Protein AF-A0A2S0PDE1-F1 (afdb_monomer)

Foldseek 3Di:
DDPPDPCPQLNVLLVQLLVQLLVVCQVPVCLLQPLPPPDDPPVQVPPDPSNCVLQVSLLVSLLSLLPSDDDLVSSLVSLVCSLLRSCVNSLVSQLPPPVNDDPCSVVSSVVSSVSSSPPRNPVSSVVSSVVSVVVVVVVVVVVPPD

Solvent-accessible surface area (backbone atoms only — not comparable to full-atom values): 7903 Å² total; per-residue (Å²): 137,83,83,77,73,79,79,48,56,51,56,51,15,29,51,54,18,24,52,48,34,19,51,51,38,48,77,42,35,63,58,57,59,33,59,69,90,81,49,76,57,78,82,45,70,79,46,86,62,52,81,51,48,52,31,53,52,37,33,63,26,41,45,41,13,42,63,49,28,92,44,70,72,54,13,55,53,32,39,52,51,28,54,68,53,21,53,50,62,23,48,52,56,51,72,70,34,78,93,60,70,51,102,53,43,68,61,55,50,53,50,37,50,53,45,33,38,60,71,28,32,42,58,33,52,49,54,44,50,51,51,44,51,53,52,52,52,52,54,50,57,58,71,71,56,130

Sequence (146 aa):
MTTVFPLNRNHLAFIASTVLLSTVMVIWVDLFTFSKVFHIPEWAKTLSAPEKIPAYLAFACLVPAAFLTDNISRACQVVAKTVLLSPLPAISVYAFNLKSQDFSLLFNTIFSYVWIVLFHCFIPATILLVARFAIQRLLNNIREQP

pLDDT: mean 87.98, std 12.11, range [47.41, 98.12]

Secondary structure (DSSP, 8-state):
--------HHHHHHHHHHHHHHHHHHHTHHHHHHTTTT---GGGGGSSSTTTHHHHHHHHHHHHHHHSSSSHHHHHHHHHHHHHHTHHHHHHHHHH-GGG--TTHHHHHHHHHHHIIIIIIHHHHHHHHHHHHHHHHHHHHHHT--

Nearest PDB structures (foldseek):
  2huj-assembly1_A  TM=3.208E-01  e=9.758E+00  Listeria innocua

Mean predicted aligned error: 5.78 Å

Organism: NCBI:txid57480

Radius of gyration: 17.92 Å; Cα contacts (8 Å, |Δi|>4): 154; chains: 1; bounding box: 49×42×53 Å

Structure (mmCIF, N/CA/C/O backbone):
data_AF-A0A2S0PDE1-F1
#
_entry.id   AF-A0A2S0PDE1-F1
#
loop_
_atom_site.group_PDB
_atom_site.id
_atom_site.type_symbol
_atom_site.label_atom_id
_atom_site.label_alt_id
_atom_site.label_comp_id
_atom_site.label_asym_id
_atom_site.label_entity_id
_atom_site.label_seq_id
_atom_site.pdbx_PDB_ins_code
_atom_site.Cartn_x
_atom_site.Cartn_y
_atom_site.Cartn_z
_atom_site.occupancy
_atom_site.B_iso_or_equiv
_atom_site.auth_seq_id
_atom_site.auth_comp_id
_atom_site.auth_asym_id
_atom_site.auth_atom_id
_atom_site.pdbx_PDB_model_num
ATOM 1 N N . MET A 1 1 ? 4.250 -31.141 19.922 1.00 47.41 1 MET A N 1
ATOM 2 C CA . MET A 1 1 ? 3.738 -30.008 20.721 1.00 47.41 1 MET A CA 1
ATOM 3 C C . MET A 1 1 ? 3.795 -28.770 19.834 1.00 47.41 1 MET A C 1
ATOM 5 O O . MET A 1 1 ? 4.830 -28.129 19.740 1.00 47.41 1 MET A O 1
ATOM 9 N N . THR A 1 2 ? 2.749 -28.525 19.047 1.00 48.94 2 THR A N 1
ATOM 10 C CA . THR A 1 2 ? 2.663 -27.378 18.131 1.00 48.94 2 THR A CA 1
ATOM 11 C C . THR A 1 2 ? 2.270 -26.145 18.931 1.00 48.94 2 THR A C 1
ATOM 13 O O . THR A 1 2 ? 1.134 -26.032 19.385 1.00 48.94 2 THR A O 1
ATOM 16 N N . THR A 1 3 ? 3.216 -25.237 19.144 1.00 51.41 3 THR A N 1
ATOM 17 C CA . THR A 1 3 ? 2.961 -23.917 19.718 1.00 51.41 3 THR A CA 1
ATOM 18 C C . THR A 1 3 ? 2.171 -23.095 18.704 1.00 51.41 3 THR A C 1
ATOM 20 O O . THR A 1 3 ? 2.722 -22.456 17.811 1.00 51.41 3 THR A O 1
ATOM 23 N N . VAL A 1 4 ? 0.844 -23.140 18.809 1.00 59.62 4 VAL A N 1
ATOM 24 C CA . VAL A 1 4 ? -0.027 -22.222 18.073 1.00 59.62 4 VAL A CA 1
ATOM 25 C C . VAL A 1 4 ? 0.151 -20.854 18.723 1.00 59.62 4 VAL A C 1
ATOM 27 O O . VAL A 1 4 ? -0.463 -20.560 19.745 1.00 59.62 4 VAL A O 1
ATOM 30 N N . PHE A 1 5 ? 1.055 -20.035 18.183 1.00 56.28 5 PHE A N 1
ATOM 31 C CA . PHE A 1 5 ? 1.158 -18.638 18.588 1.00 56.28 5 PHE A CA 1
ATOM 32 C C . PHE A 1 5 ? -0.170 -17.957 18.242 1.00 56.28 5 PHE A C 1
ATOM 34 O O . PHE A 1 5 ? -0.525 -17.921 17.060 1.00 56.28 5 PHE A O 1
ATOM 41 N N . PRO A 1 6 ? -0.933 -17.438 19.220 1.00 69.56 6 PRO A N 1
ATOM 42 C CA . PRO A 1 6 ? -2.177 -16.753 18.918 1.00 69.56 6 PRO A CA 1
ATOM 43 C C . PRO A 1 6 ? -1.849 -15.526 18.064 1.00 69.56 6 PRO A C 1
ATOM 45 O O . PRO A 1 6 ? -1.175 -14.593 18.508 1.00 69.56 6 PRO A O 1
ATOM 48 N N . LEU A 1 7 ? -2.287 -15.555 16.806 1.00 76.69 7 LEU A N 1
ATOM 49 C CA . LEU A 1 7 ? -2.096 -14.470 15.853 1.00 76.69 7 LEU A CA 1
ATOM 50 C C . LEU A 1 7 ? -2.839 -13.238 16.378 1.00 76.69 7 LEU A C 1
ATOM 52 O O . LEU A 1 7 ? -4.060 -13.137 16.292 1.00 76.69 7 LEU A O 1
ATOM 56 N N . ASN A 1 8 ? -2.097 -12.303 16.974 1.00 89.62 8 ASN A N 1
ATOM 57 C CA . ASN A 1 8 ? -2.665 -11.051 17.461 1.00 89.62 8 ASN A CA 1
ATOM 58 C C . ASN A 1 8 ? -3.267 -10.279 16.273 1.00 89.62 8 ASN A C 1
ATOM 60 O O . ASN A 1 8 ? -2.666 -10.198 15.201 1.00 89.62 8 ASN A O 1
ATOM 64 N N . ARG A 1 9 ? -4.452 -9.700 16.486 1.00 90.56 9 ARG A N 1
ATOM 65 C CA . ARG A 1 9 ? -5.255 -8.963 15.500 1.00 90.56 9 ARG A CA 1
ATOM 66 C C . ARG A 1 9 ? -4.437 -7.986 14.645 1.00 90.56 9 ARG A C 1
ATOM 68 O O . ARG A 1 9 ? -4.610 -7.928 13.431 1.00 90.56 9 ARG A O 1
ATOM 75 N N . ASN A 1 10 ? -3.480 -7.279 15.251 1.00 93.12 10 ASN A N 1
ATOM 76 C CA . ASN A 1 10 ? -2.606 -6.340 14.540 1.00 93.12 10 ASN A CA 1
ATOM 77 C C . ASN A 1 10 ? -1.636 -7.039 13.572 1.00 93.12 10 ASN A C 1
ATOM 79 O O . ASN A 1 10 ? -1.350 -6.502 12.504 1.00 93.12 10 ASN A O 1
ATOM 83 N N . HIS A 1 11 ? -1.139 -8.230 13.925 1.00 93.88 11 HIS A N 1
ATOM 84 C CA . HIS A 1 11 ? -0.297 -9.036 13.037 1.00 93.88 11 HIS A CA 1
ATOM 85 C C . HIS A 1 11 ? -1.106 -9.564 11.859 1.00 93.88 11 HIS A C 1
ATOM 87 O O . HIS A 1 11 ? -0.625 -9.510 10.734 1.00 93.88 11 HIS A O 1
ATOM 93 N N . LEU A 1 12 ? -2.344 -10.007 12.097 1.00 95.19 12 LEU A N 1
ATOM 94 C CA . LEU A 1 12 ? -3.233 -10.435 11.021 1.00 95.19 12 LEU A CA 1
ATOM 95 C C . LEU A 1 12 ? -3.512 -9.283 10.045 1.00 95.19 12 LEU A C 1
ATOM 97 O O . LEU A 1 12 ? -3.365 -9.459 8.841 1.00 95.19 12 LEU A O 1
ATOM 101 N N . ALA A 1 13 ? -3.838 -8.092 10.560 1.00 95.75 13 ALA A N 1
ATOM 102 C CA . ALA A 1 13 ? -4.060 -6.893 9.750 1.00 95.75 13 ALA A CA 1
ATOM 103 C C . ALA A 1 13 ? -2.829 -6.518 8.904 1.00 95.75 13 ALA A C 1
ATOM 105 O O . ALA A 1 13 ? -2.958 -6.190 7.720 1.00 95.75 13 ALA A O 1
ATOM 106 N N . PHE A 1 14 ? -1.639 -6.595 9.507 1.00 97.06 14 PHE A N 1
ATOM 107 C CA . PHE A 1 14 ? -0.365 -6.349 8.837 1.00 97.06 14 PHE A CA 1
ATOM 108 C C . PHE A 1 14 ? -0.087 -7.374 7.733 1.00 97.06 14 PHE A C 1
ATOM 110 O O . PHE A 1 14 ? 0.164 -6.983 6.594 1.00 97.06 14 PHE A O 1
ATOM 117 N N . ILE A 1 15 ? -0.162 -8.670 8.052 1.00 96.62 15 ILE A N 1
ATOM 118 C CA . ILE A 1 15 ? 0.108 -9.758 7.106 1.00 96.62 15 ILE A CA 1
ATOM 119 C C . ILE A 1 15 ? -0.884 -9.698 5.947 1.00 96.62 15 ILE A C 1
ATOM 121 O O . ILE A 1 15 ? -0.457 -9.709 4.798 1.00 96.62 15 ILE A O 1
ATOM 125 N N . ALA A 1 16 ? -2.182 -9.562 6.229 1.00 97.19 16 ALA A N 1
ATOM 126 C CA . ALA A 1 16 ? -3.213 -9.490 5.199 1.00 97.19 16 ALA A CA 1
ATOM 127 C C . ALA A 1 16 ? -2.957 -8.329 4.230 1.00 97.19 16 ALA A C 1
ATOM 129 O O . ALA A 1 16 ? -2.893 -8.543 3.023 1.00 97.19 16 ALA A O 1
ATOM 130 N N . SER A 1 17 ? -2.736 -7.117 4.747 1.00 97.62 17 SER A N 1
ATOM 131 C CA . SER A 1 17 ? -2.506 -5.943 3.892 1.00 97.62 17 SER A CA 1
ATOM 132 C C . SER A 1 17 ? -1.206 -6.047 3.102 1.00 97.62 17 SER A C 1
ATOM 134 O O . SER A 1 17 ? -1.181 -5.718 1.921 1.00 97.62 17 SER A O 1
ATOM 136 N N . THR A 1 18 ? -0.135 -6.536 3.735 1.00 97.81 18 THR A N 1
ATOM 137 C CA . THR A 1 18 ? 1.178 -6.680 3.091 1.00 97.81 18 THR A CA 1
ATOM 138 C C . THR A 1 18 ? 1.134 -7.722 1.987 1.00 97.81 18 THR A C 1
ATOM 140 O O . THR A 1 18 ? 1.620 -7.462 0.891 1.00 97.81 18 THR A O 1
ATOM 143 N N . VAL A 1 19 ? 0.517 -8.880 2.233 1.00 97.38 19 VAL A N 1
ATOM 144 C CA . VAL A 1 19 ? 0.377 -9.937 1.224 1.00 97.38 19 VAL A CA 1
ATOM 145 C C . VAL A 1 19 ? -0.501 -9.465 0.068 1.00 97.38 19 VAL A C 1
ATOM 147 O O . VAL A 1 19 ? -0.092 -9.609 -1.082 1.00 97.38 19 VAL A O 1
ATOM 150 N N . LEU A 1 20 ? -1.659 -8.858 0.347 1.00 97.94 20 LEU A N 1
ATOM 151 C CA . LEU A 1 20 ? -2.549 -8.331 -0.692 1.00 97.94 20 LEU A CA 1
ATOM 152 C C . LEU A 1 20 ? -1.845 -7.276 -1.549 1.00 97.94 20 LEU A C 1
ATOM 154 O O . LEU A 1 20 ? -1.794 -7.417 -2.770 1.00 97.94 20 LEU A O 1
ATOM 158 N N . LEU A 1 21 ? -1.247 -6.263 -0.917 1.00 97.75 21 LEU A N 1
ATOM 159 C CA . LEU A 1 21 ? -0.608 -5.165 -1.635 1.00 97.75 21 LEU A CA 1
ATOM 160 C C . LEU A 1 21 ? 0.607 -5.647 -2.432 1.00 97.75 21 LEU A C 1
ATOM 162 O O . LEU A 1 21 ? 0.729 -5.308 -3.605 1.00 97.75 21 LEU A O 1
ATOM 166 N N . SER A 1 22 ? 1.456 -6.492 -1.840 1.00 97.06 22 SER A N 1
ATOM 167 C CA . SER A 1 22 ? 2.614 -7.066 -2.540 1.00 97.06 22 SER A CA 1
ATOM 168 C C . SER A 1 22 ? 2.188 -7.904 -3.743 1.00 97.06 22 SER A C 1
ATOM 170 O O . SER A 1 22 ? 2.767 -7.778 -4.816 1.00 97.06 22 SER A O 1
ATOM 172 N N . THR A 1 23 ? 1.159 -8.742 -3.585 1.00 96.81 23 THR A N 1
ATOM 173 C CA . THR A 1 23 ? 0.654 -9.605 -4.665 1.00 96.81 23 THR A CA 1
ATOM 174 C C . THR A 1 23 ? 0.148 -8.762 -5.826 1.00 96.81 23 THR A C 1
ATOM 176 O O . THR A 1 23 ? 0.519 -8.992 -6.974 1.00 96.81 23 THR A O 1
ATOM 179 N N . VAL A 1 24 ? -0.652 -7.738 -5.529 1.00 96.25 24 VAL A N 1
ATOM 180 C CA . VAL A 1 24 ? -1.179 -6.836 -6.551 1.00 96.25 24 VAL A CA 1
ATOM 181 C C . VAL A 1 24 ? -0.056 -6.058 -7.237 1.00 96.25 24 VAL A C 1
ATOM 183 O O . VAL A 1 24 ? -0.054 -5.962 -8.462 1.00 96.25 24 VAL A O 1
ATOM 186 N N . MET A 1 25 ? 0.931 -5.564 -6.485 1.00 95.00 25 MET A N 1
ATOM 187 C CA . MET A 1 25 ? 2.090 -4.875 -7.057 1.00 95.00 25 MET A CA 1
ATOM 188 C C . MET A 1 25 ? 2.938 -5.784 -7.947 1.00 95.00 25 MET A C 1
ATOM 190 O O . MET A 1 25 ? 3.467 -5.310 -8.941 1.00 95.00 25 MET A O 1
ATOM 194 N N . VAL A 1 26 ? 3.068 -7.074 -7.626 1.00 93.94 26 VAL A N 1
ATOM 195 C CA . VAL A 1 26 ? 3.787 -8.037 -8.474 1.00 93.94 26 VAL A CA 1
ATOM 196 C C . VAL A 1 26 ? 3.014 -8.319 -9.762 1.00 93.94 26 VAL A C 1
ATOM 198 O O . VAL A 1 26 ? 3.601 -8.285 -10.839 1.00 93.94 26 VAL A O 1
ATOM 201 N N . ILE A 1 27 ? 1.701 -8.562 -9.673 1.00 92.69 27 ILE A N 1
ATOM 202 C CA . ILE A 1 27 ? 0.861 -8.845 -10.850 1.00 92.69 27 ILE A CA 1
ATOM 203 C C . ILE A 1 27 ? 0.815 -7.631 -11.792 1.00 92.69 27 ILE A C 1
ATOM 205 O O . ILE A 1 27 ? 0.853 -7.789 -13.008 1.00 92.69 27 ILE A O 1
ATOM 209 N N . TRP A 1 28 ? 0.759 -6.420 -11.233 1.00 90.44 28 TRP A N 1
ATOM 210 C CA . TRP A 1 28 ? 0.612 -5.166 -11.976 1.00 90.44 28 TRP A CA 1
ATOM 211 C C . TRP A 1 28 ? 1.894 -4.323 -11.937 1.00 90.44 28 TRP A C 1
ATOM 213 O O . TRP A 1 28 ? 1.823 -3.093 -11.947 1.00 90.44 28 TRP A O 1
ATOM 223 N N . VAL A 1 29 ? 3.066 -4.970 -11.877 1.00 89.12 29 VAL A N 1
ATOM 224 C CA . VAL A 1 29 ? 4.367 -4.306 -11.662 1.00 89.12 29 VAL A CA 1
ATOM 225 C C . VAL A 1 29 ? 4.618 -3.170 -12.647 1.00 89.12 29 VAL A C 1
ATOM 227 O O . VAL A 1 29 ? 5.089 -2.105 -12.244 1.00 89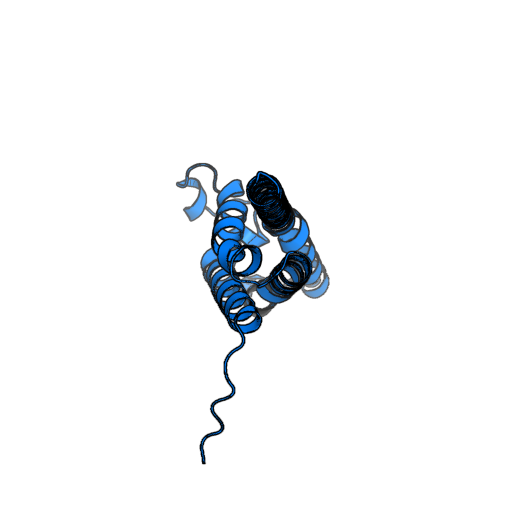.12 29 VAL A O 1
ATOM 230 N N . ASP A 1 30 ? 4.212 -3.344 -13.905 1.00 86.44 30 ASP A N 1
ATOM 231 C CA . ASP A 1 30 ? 4.371 -2.327 -14.939 1.00 86.44 30 ASP A CA 1
ATOM 232 C C . ASP A 1 30 ? 3.595 -1.044 -14.613 1.00 86.44 30 ASP A C 1
ATOM 234 O O . ASP A 1 30 ? 4.117 0.052 -14.801 1.00 86.44 30 ASP A O 1
ATOM 238 N N . LEU A 1 31 ? 2.383 -1.139 -14.052 1.00 87.81 31 LEU A N 1
ATOM 239 C CA . LEU A 1 31 ? 1.629 0.058 -13.667 1.00 87.81 31 LEU A CA 1
ATOM 240 C C . LEU A 1 31 ? 2.276 0.791 -12.496 1.00 87.81 31 LEU A C 1
ATOM 242 O O . LEU A 1 31 ? 2.332 2.015 -12.503 1.00 87.81 31 LEU A O 1
ATOM 246 N N . PHE A 1 32 ? 2.771 0.058 -11.499 1.00 87.38 32 PHE A N 1
ATOM 247 C CA . PHE A 1 32 ? 3.404 0.657 -10.322 1.00 87.38 32 PHE A CA 1
ATOM 248 C C . PHE A 1 32 ? 4.782 1.264 -10.627 1.00 87.38 32 PHE A C 1
ATOM 250 O O . PHE A 1 32 ? 5.219 2.172 -9.922 1.00 87.38 32 PHE A O 1
ATOM 257 N N . THR A 1 33 ? 5.479 0.778 -11.657 1.00 82.00 33 THR A N 1
ATOM 258 C CA . THR A 1 33 ? 6.844 1.217 -11.992 1.00 82.00 33 THR A CA 1
ATOM 259 C C . THR A 1 33 ? 6.904 2.201 -13.162 1.00 82.00 33 THR A C 1
ATOM 261 O O . THR A 1 33 ? 7.758 3.093 -13.145 1.00 82.00 33 THR A O 1
ATOM 264 N N . PHE A 1 34 ? 6.010 2.088 -14.153 1.00 71.31 34 PHE A N 1
ATOM 265 C CA . PHE A 1 34 ? 6.064 2.866 -15.396 1.00 71.31 34 PHE A CA 1
ATOM 266 C C . PHE A 1 34 ? 5.007 3.961 -15.527 1.00 71.31 34 PHE A C 1
ATOM 268 O O . PHE A 1 34 ? 5.128 4.775 -16.439 1.00 71.31 34 PHE A O 1
ATOM 275 N N . SER A 1 35 ? 4.077 4.138 -14.578 1.00 59.00 35 SER A N 1
ATOM 276 C CA . SER A 1 35 ? 3.168 5.305 -14.582 1.00 59.00 35 SER A CA 1
ATOM 277 C C . SER A 1 35 ? 3.874 6.666 -14.378 1.00 59.00 35 SER A C 1
ATOM 279 O O . SER A 1 35 ? 3.228 7.675 -14.083 1.00 59.00 35 SER A O 1
ATOM 281 N N . LYS A 1 36 ? 5.205 6.713 -14.502 1.00 62.84 36 LYS A N 1
ATOM 282 C CA . LYS A 1 36 ? 6.056 7.901 -14.519 1.00 62.84 36 LYS A CA 1
ATOM 283 C C . LYS A 1 36 ? 5.754 8.732 -15.773 1.00 62.84 36 LYS A C 1
ATOM 285 O O . LYS A 1 36 ? 6.511 8.681 -16.727 1.00 62.84 36 LYS A O 1
ATOM 290 N N . VAL A 1 37 ? 4.643 9.470 -15.774 1.00 57.03 37 VAL A N 1
ATOM 291 C CA . VAL A 1 37 ? 4.260 10.603 -16.656 1.00 57.03 37 VAL A CA 1
ATOM 292 C C . VAL A 1 37 ? 4.247 10.371 -18.190 1.00 57.03 37 VAL A C 1
ATOM 294 O O . VAL A 1 37 ? 3.520 11.076 -18.879 1.00 57.03 37 VAL A O 1
ATOM 297 N N . PHE A 1 38 ? 4.940 9.378 -18.756 1.00 59.44 38 PHE A N 1
ATOM 298 C CA . PHE A 1 38 ? 5.168 9.277 -20.203 1.00 59.44 38 PHE A CA 1
ATOM 299 C C . PHE A 1 38 ? 5.027 7.870 -20.800 1.00 59.44 38 PHE A C 1
ATOM 301 O O . PHE A 1 38 ? 4.982 7.757 -22.024 1.00 59.44 38 PHE A O 1
ATOM 308 N N . HIS A 1 39 ? 4.918 6.799 -20.000 1.00 72.31 39 HIS A N 1
ATOM 309 C CA . HIS A 1 39 ? 4.812 5.440 -20.547 1.00 72.31 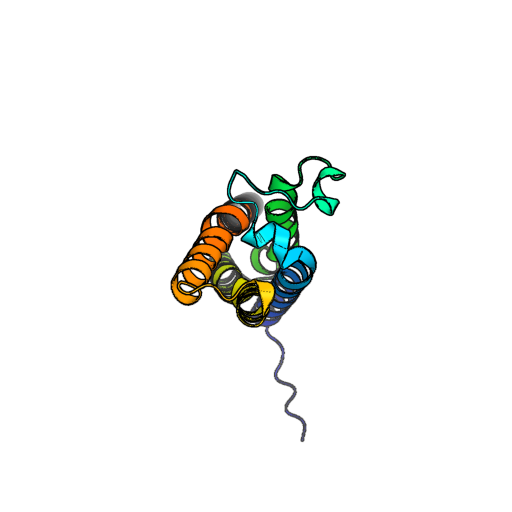39 HIS A CA 1
ATOM 310 C C . HIS A 1 39 ? 3.706 4.603 -19.891 1.00 72.31 39 HIS A C 1
ATOM 312 O O . HIS A 1 39 ? 3.895 3.977 -18.856 1.00 72.31 39 HIS A O 1
ATOM 318 N N . ILE A 1 40 ? 2.533 4.570 -20.524 1.00 81.25 40 ILE A N 1
ATOM 319 C CA . ILE A 1 40 ? 1.451 3.646 -20.162 1.00 81.25 40 ILE A CA 1
ATOM 320 C C . ILE A 1 40 ? 1.599 2.402 -21.049 1.00 81.25 40 ILE A C 1
ATOM 322 O O . ILE A 1 40 ? 1.612 2.560 -22.276 1.00 81.25 40 ILE A O 1
ATOM 326 N N . PRO A 1 41 ? 1.700 1.185 -20.481 1.00 82.25 41 PRO A N 1
ATOM 327 C CA . PRO A 1 41 ? 1.835 -0.022 -21.287 1.00 82.25 41 PRO A CA 1
ATOM 328 C C . PRO A 1 41 ? 0.597 -0.214 -22.172 1.00 82.25 41 PRO A C 1
ATOM 330 O O . PRO A 1 41 ? -0.518 0.104 -21.761 1.00 82.25 41 PRO A O 1
ATOM 333 N N . GLU A 1 42 ? 0.782 -0.734 -23.390 1.00 86.88 42 GLU A N 1
ATOM 334 C CA . GLU A 1 42 ? -0.281 -0.802 -24.413 1.00 86.88 42 GLU A CA 1
ATOM 335 C C . GLU A 1 42 ? -1.565 -1.471 -23.907 1.00 86.88 42 GLU A C 1
ATOM 337 O O . GLU A 1 42 ? -2.664 -0.976 -24.147 1.00 86.88 42 GLU A O 1
ATOM 342 N N . TRP A 1 43 ? -1.429 -2.549 -23.132 1.00 87.12 43 TRP A N 1
ATOM 343 C CA . TRP A 1 43 ? -2.564 -3.269 -22.558 1.00 87.12 43 TRP A CA 1
ATOM 344 C C . TRP A 1 43 ? -3.367 -2.428 -21.552 1.00 87.12 43 TRP A C 1
ATOM 346 O O . TRP A 1 43 ? -4.559 -2.652 -21.384 1.00 87.12 43 TRP A O 1
ATOM 356 N N . ALA A 1 44 ? -2.743 -1.456 -20.879 1.00 86.44 44 ALA A N 1
ATOM 357 C CA . ALA A 1 44 ? -3.403 -0.624 -19.877 1.00 86.44 44 ALA A CA 1
ATOM 358 C C . ALA A 1 44 ? -4.126 0.579 -20.489 1.00 86.44 44 ALA A C 1
ATOM 360 O O . ALA A 1 44 ? -4.979 1.174 -19.834 1.00 86.44 44 ALA A O 1
ATOM 361 N N . LYS A 1 45 ? -3.835 0.927 -21.748 1.00 86.38 45 LYS A N 1
ATOM 362 C CA . LYS A 1 45 ? -4.510 2.030 -22.450 1.00 86.38 45 LYS A CA 1
ATOM 363 C C . LYS A 1 45 ? -6.003 1.774 -22.667 1.00 86.38 45 LYS A C 1
ATOM 365 O O . LYS A 1 45 ? -6.748 2.721 -22.884 1.00 86.38 45 LYS A O 1
ATOM 370 N N . THR A 1 46 ? -6.449 0.518 -22.596 1.00 90.31 46 THR A N 1
ATOM 371 C CA . THR A 1 46 ? -7.872 0.157 -22.688 1.00 90.31 46 THR A CA 1
ATOM 372 C C . THR A 1 46 ? -8.633 0.372 -21.380 1.00 90.31 46 THR A C 1
ATOM 374 O O . THR A 1 46 ? -9.855 0.246 -21.361 1.00 90.31 46 THR A O 1
ATOM 377 N N . LEU A 1 47 ? -7.937 0.646 -20.274 1.00 86.44 47 LEU A N 1
ATOM 378 C CA . LEU A 1 47 ? -8.551 0.863 -18.969 1.00 86.44 47 LEU A CA 1
ATOM 379 C C . LEU A 1 47 ? -8.940 2.333 -18.798 1.00 86.44 47 LEU A C 1
ATOM 381 O O . LEU A 1 47 ? -8.258 3.239 -19.272 1.00 86.44 47 LEU A O 1
ATOM 385 N N . SER A 1 48 ? -10.019 2.581 -18.061 1.00 85.69 48 SER A N 1
ATOM 386 C CA . SER A 1 48 ? -10.405 3.937 -17.675 1.00 85.69 48 SER A CA 1
ATOM 387 C C . SER A 1 48 ? -9.452 4.459 -16.594 1.00 85.69 48 SER A C 1
ATOM 389 O O . SER A 1 48 ? -9.461 3.950 -15.475 1.00 85.69 48 SER A O 1
ATOM 391 N N . ALA A 1 49 ? -8.657 5.483 -16.917 1.00 86.19 49 ALA A N 1
ATOM 392 C CA . ALA A 1 49 ? -7.691 6.128 -16.014 1.00 86.19 49 ALA A CA 1
ATOM 393 C C . ALA A 1 49 ? -6.636 5.163 -15.408 1.00 86.19 49 ALA A C 1
ATOM 395 O O . ALA A 1 49 ? -6.564 5.011 -14.179 1.00 86.19 49 ALA A O 1
ATOM 396 N N . PRO A 1 50 ? -5.808 4.498 -16.241 1.00 86.12 50 PRO A N 1
ATOM 397 C CA . PRO A 1 50 ? -4.822 3.509 -15.796 1.00 86.12 50 PRO A CA 1
ATOM 398 C C . PRO A 1 50 ? -3.807 4.066 -14.792 1.00 86.12 50 PRO A C 1
ATOM 400 O O . PRO A 1 50 ? -3.322 3.334 -13.933 1.00 86.12 50 PRO A O 1
ATOM 403 N N . GLU A 1 51 ? -3.532 5.368 -14.836 1.00 85.75 51 GLU A N 1
ATOM 404 C CA . GLU A 1 51 ? -2.638 6.063 -13.912 1.00 85.75 51 GLU A CA 1
ATOM 405 C C . GLU A 1 51 ? -3.159 6.096 -12.465 1.00 85.75 51 GLU A C 1
ATOM 407 O O . GLU 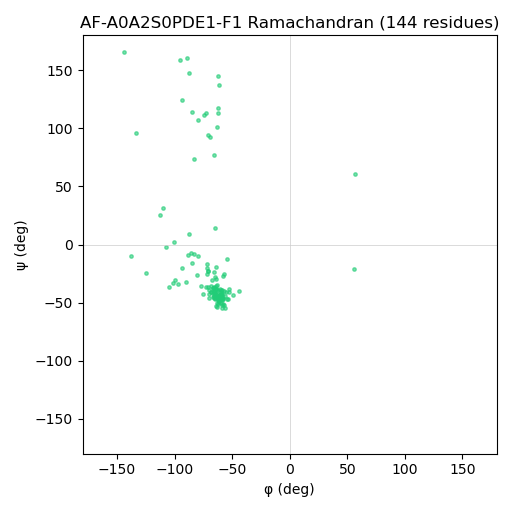A 1 51 ? -2.372 6.213 -11.525 1.00 85.75 51 GLU A O 1
ATOM 412 N N . LYS A 1 52 ? -4.478 5.963 -12.264 1.00 89.19 52 LYS A N 1
ATOM 413 C CA . LYS A 1 52 ? -5.115 5.981 -10.934 1.00 89.19 52 LYS A CA 1
ATOM 414 C C . LYS A 1 52 ? -5.290 4.588 -10.337 1.00 89.19 52 LYS A C 1
ATOM 416 O O . LYS A 1 52 ? -5.422 4.460 -9.119 1.00 89.19 52 LYS A O 1
ATOM 421 N N . ILE A 1 53 ? -5.266 3.548 -11.171 1.00 91.69 53 ILE A N 1
ATOM 422 C CA . ILE A 1 53 ? -5.479 2.154 -10.758 1.00 91.69 53 ILE A CA 1
ATOM 423 C C . ILE A 1 53 ? -4.531 1.733 -9.623 1.00 91.69 53 ILE A C 1
ATOM 425 O O . ILE A 1 53 ? -5.035 1.215 -8.623 1.00 91.69 53 ILE A O 1
ATOM 429 N N . PRO A 1 54 ? -3.210 2.006 -9.678 1.00 92.62 54 PRO A N 1
ATOM 430 C CA . PRO A 1 54 ? -2.305 1.668 -8.579 1.00 92.62 54 PRO A CA 1
ATOM 431 C C . PRO A 1 54 ? -2.726 2.256 -7.228 1.00 92.62 54 PRO A C 1
ATOM 433 O O . PRO A 1 54 ? -2.672 1.567 -6.210 1.00 92.62 54 PRO A O 1
ATOM 436 N N . ALA A 1 55 ? -3.199 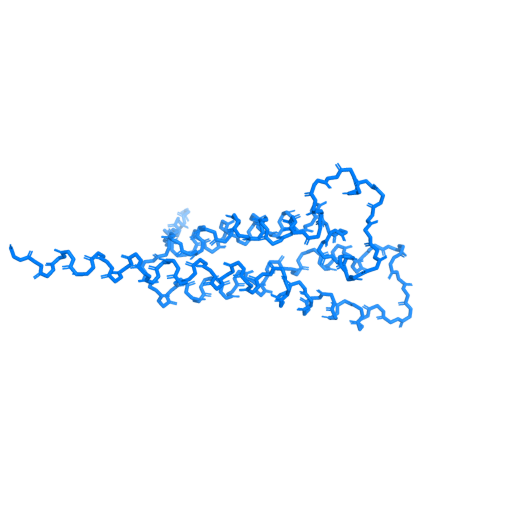3.507 -7.210 1.00 93.31 55 ALA A N 1
ATOM 437 C CA . ALA A 1 55 ? -3.640 4.169 -5.986 1.00 93.31 55 ALA A CA 1
ATOM 438 C C . ALA A 1 55 ? -4.946 3.564 -5.442 1.00 93.31 55 ALA A C 1
ATOM 440 O O . ALA A 1 55 ? -5.074 3.376 -4.232 1.00 93.31 55 ALA A O 1
ATOM 441 N N . TYR A 1 56 ? -5.899 3.201 -6.308 1.00 94.44 56 TYR A N 1
ATOM 442 C CA . TYR A 1 56 ? -7.129 2.517 -5.886 1.00 94.44 56 TYR A CA 1
ATOM 443 C C . TYR A 1 56 ? -6.858 1.118 -5.329 1.00 94.44 56 TYR A C 1
ATOM 445 O O . TYR A 1 56 ? -7.437 0.725 -4.316 1.00 94.44 56 TYR A O 1
ATOM 453 N N . LEU A 1 57 ? -5.942 0.381 -5.954 1.00 95.88 57 LEU A N 1
ATOM 454 C CA . LEU A 1 57 ? -5.522 -0.932 -5.478 1.00 95.88 57 LEU A CA 1
ATOM 455 C C . LEU A 1 57 ? -4.807 -0.829 -4.127 1.00 95.88 57 LEU A C 1
ATOM 457 O O . LEU A 1 57 ? -5.134 -1.578 -3.204 1.00 95.88 57 LEU A O 1
ATOM 461 N N . ALA A 1 58 ? -3.896 0.137 -3.977 1.00 96.56 58 ALA A N 1
ATOM 462 C CA . ALA A 1 58 ? -3.251 0.424 -2.701 1.00 96.56 58 ALA A CA 1
ATOM 463 C C . ALA A 1 58 ? -4.274 0.800 -1.621 1.00 96.56 58 ALA A C 1
ATOM 465 O O . ALA A 1 58 ? -4.201 0.283 -0.508 1.00 96.56 58 ALA A O 1
ATOM 466 N N . PHE A 1 59 ? -5.269 1.627 -1.954 1.00 97.62 59 PHE A N 1
ATOM 467 C CA . PHE A 1 59 ? -6.364 1.969 -1.047 1.00 97.62 59 PHE A CA 1
ATOM 468 C C . PHE A 1 59 ? -7.096 0.722 -0.548 1.00 97.62 59 PHE A C 1
ATOM 470 O O . PHE A 1 59 ? -7.172 0.502 0.658 1.00 97.62 59 PHE A O 1
ATOM 477 N N . ALA A 1 60 ? -7.576 -0.131 -1.455 1.00 97.75 60 ALA A N 1
ATOM 478 C CA . ALA A 1 60 ? -8.305 -1.342 -1.086 1.00 97.75 60 ALA A CA 1
ATOM 479 C C . ALA A 1 60 ? -7.454 -2.294 -0.224 1.00 97.75 60 ALA A C 1
ATOM 481 O O . ALA A 1 60 ? -7.923 -2.799 0.797 1.00 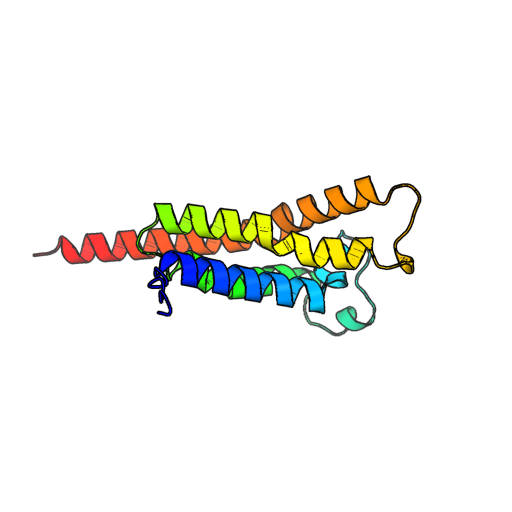97.75 60 ALA A O 1
ATOM 482 N N . CYS A 1 61 ? -6.183 -2.493 -0.587 1.00 98.06 61 CYS A N 1
ATOM 483 C CA . CYS A 1 61 ? -5.287 -3.407 0.125 1.00 98.06 61 CYS A CA 1
ATOM 484 C C . CYS A 1 61 ? -4.857 -2.894 1.507 1.00 98.06 61 CYS A C 1
ATOM 486 O O . CYS A 1 61 ? -4.475 -3.698 2.352 1.00 98.06 61 CYS A O 1
ATOM 488 N N . LEU A 1 62 ? -4.911 -1.582 1.760 1.00 98.12 62 LEU A N 1
ATOM 489 C CA . LEU A 1 62 ? -4.543 -0.978 3.046 1.00 98.12 62 LEU A CA 1
ATOM 490 C C . LEU A 1 62 ? -5.709 -0.906 4.046 1.00 98.12 62 LEU A C 1
ATOM 492 O O . LEU A 1 62 ? -5.477 -0.611 5.221 1.00 98.12 62 LEU A O 1
ATOM 496 N N . VAL A 1 63 ? -6.947 -1.205 3.633 1.00 98.06 63 VAL A N 1
ATOM 497 C CA . VAL A 1 63 ? -8.122 -1.227 4.526 1.00 98.06 63 VAL A CA 1
ATOM 498 C C . VAL A 1 63 ? -7.912 -2.126 5.758 1.00 98.06 63 VAL A C 1
ATOM 500 O O . VAL A 1 63 ? -8.168 -1.651 6.869 1.00 98.06 63 VAL A O 1
ATOM 503 N N . PRO A 1 64 ? -7.405 -3.374 5.644 1.00 97.31 64 PRO A N 1
ATOM 504 C CA . PRO A 1 64 ? -7.171 -4.221 6.813 1.00 97.31 64 PRO A CA 1
ATOM 505 C C . PRO A 1 64 ? -6.185 -3.566 7.796 1.00 97.31 64 PRO A C 1
ATOM 507 O O . PRO A 1 64 ? -6.474 -3.469 8.986 1.00 97.31 64 PRO A O 1
ATOM 510 N N . ALA A 1 65 ? -5.067 -3.021 7.314 1.00 97.38 65 ALA A N 1
ATOM 511 C CA . ALA A 1 65 ? -4.073 -2.312 8.122 1.00 97.38 65 ALA A CA 1
ATOM 512 C C . ALA A 1 65 ? -4.668 -1.087 8.832 1.00 97.38 65 ALA A C 1
ATOM 514 O O . ALA A 1 65 ? -4.347 -0.813 9.994 1.00 97.38 65 ALA A O 1
ATOM 515 N N . ALA A 1 66 ? -5.552 -0.367 8.143 1.00 97.31 66 ALA A N 1
ATOM 516 C CA . ALA A 1 66 ? -6.168 0.846 8.645 1.00 97.31 66 ALA A CA 1
ATOM 517 C C . ALA A 1 66 ? -7.337 0.600 9.604 1.00 97.31 66 ALA A C 1
ATOM 519 O O . ALA A 1 66 ? -7.567 1.462 10.441 1.00 97.31 66 ALA A O 1
ATOM 520 N N . PHE A 1 67 ? -8.056 -0.527 9.550 1.00 97.38 67 PHE A N 1
ATOM 521 C CA . PHE A 1 67 ? -9.283 -0.725 10.347 1.00 97.38 67 PHE A CA 1
ATOM 522 C C . PHE A 1 67 ? -9.292 -1.975 11.233 1.00 97.38 67 PHE A C 1
ATOM 524 O O . PHE A 1 67 ? -9.946 -1.979 12.276 1.00 97.38 67 PHE A O 1
ATOM 531 N N . LEU A 1 68 ? -8.515 -3.011 10.910 1.00 96.25 68 LEU A N 1
ATOM 532 C CA . LEU A 1 68 ? -8.433 -4.227 11.726 1.00 96.25 68 LEU A CA 1
ATOM 533 C C . LEU A 1 68 ? -7.389 -4.143 12.846 1.00 96.25 68 LEU A C 1
ATOM 535 O O . LEU A 1 68 ? -7.170 -5.135 13.522 1.00 96.25 68 LEU A O 1
ATOM 539 N N . THR A 1 69 ? -6.777 -2.994 13.127 1.00 95.12 69 THR A N 1
ATOM 540 C CA . THR A 1 69 ? -5.876 -2.836 14.292 1.00 95.12 69 THR A CA 1
ATOM 541 C C . THR A 1 69 ? -6.604 -2.265 15.507 1.00 95.12 69 THR A C 1
ATOM 543 O O . THR A 1 69 ? -7.642 -1.622 15.364 1.00 95.12 69 THR A O 1
ATOM 546 N N . ASP A 1 70 ? -6.074 -2.469 16.713 1.00 92.06 70 ASP A N 1
ATOM 547 C CA . ASP A 1 70 ? -6.805 -2.167 17.956 1.00 92.06 70 ASP A CA 1
ATOM 548 C C . ASP A 1 70 ? -6.978 -0.668 18.233 1.00 92.06 70 ASP A C 1
ATOM 550 O O . ASP A 1 70 ? -8.018 -0.238 18.724 1.00 92.06 70 ASP A O 1
ATOM 554 N N . ASN A 1 71 ? -5.981 0.152 17.901 1.00 93.12 71 ASN A N 1
ATOM 555 C CA . ASN A 1 71 ? -6.000 1.595 18.147 1.00 93.12 71 ASN A CA 1
ATOM 556 C C . ASN A 1 71 ? -5.305 2.373 17.020 1.00 93.12 71 ASN A C 1
ATOM 558 O O . ASN A 1 71 ? -4.593 1.791 16.200 1.00 93.12 71 ASN A O 1
ATOM 562 N N . ILE A 1 72 ? -5.511 3.694 16.983 1.00 95.12 72 ILE A N 1
ATOM 563 C CA . ILE A 1 72 ? -4.958 4.573 15.940 1.00 9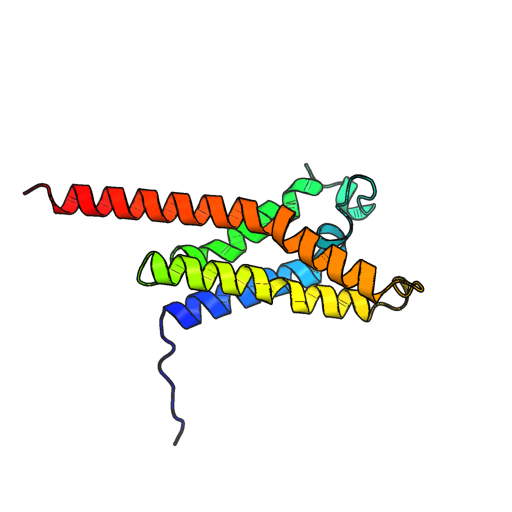5.12 72 ILE A CA 1
ATOM 564 C C . ILE A 1 72 ? -3.429 4.495 15.844 1.00 95.12 72 ILE A C 1
ATOM 566 O O . ILE A 1 72 ? -2.896 4.422 14.743 1.00 95.12 72 ILE A O 1
ATOM 570 N N . SER A 1 73 ? -2.720 4.422 16.975 1.00 96.12 73 SER A N 1
ATOM 571 C CA . SER A 1 73 ? -1.253 4.332 16.988 1.00 96.12 73 SER A CA 1
ATOM 572 C C . SER A 1 73 ? -0.766 3.051 16.304 1.00 96.12 73 SER A C 1
ATOM 574 O O . SER A 1 73 ? 0.123 3.087 15.450 1.00 96.12 73 SER A O 1
ATOM 576 N N . ARG A 1 74 ? -1.411 1.912 16.592 1.00 95.81 74 ARG A N 1
ATOM 577 C CA . ARG A 1 74 ? -1.140 0.640 15.910 1.00 95.81 74 ARG A CA 1
ATOM 578 C C . ARG A 1 74 ? -1.535 0.682 14.440 1.00 95.81 74 ARG A C 1
ATOM 580 O O . ARG A 1 74 ? -0.796 0.142 13.627 1.00 95.81 74 ARG A O 1
ATOM 587 N N . ALA A 1 75 ? -2.629 1.351 14.083 1.00 96.56 75 ALA A N 1
ATOM 588 C CA . ALA A 1 75 ? -3.008 1.573 12.687 1.00 96.56 75 ALA A CA 1
ATOM 589 C C . ALA A 1 75 ? -1.906 2.294 11.914 1.00 96.56 75 ALA A C 1
ATOM 591 O O . ALA A 1 75 ? -1.451 1.781 10.899 1.00 96.56 75 ALA A O 1
ATOM 592 N N . CYS A 1 76 ? -1.418 3.423 12.433 1.00 97.50 76 CYS A N 1
ATOM 593 C CA . CYS A 1 76 ? -0.341 4.185 11.808 1.00 97.50 76 CYS A CA 1
ATOM 594 C C . CYS A 1 76 ? 0.919 3.330 11.633 1.00 97.50 76 CYS A C 1
ATOM 596 O O . CYS A 1 76 ? 1.494 3.301 10.549 1.00 97.50 76 CYS A O 1
ATOM 598 N N . GLN A 1 77 ? 1.319 2.580 12.666 1.00 97.69 77 GLN A N 1
ATOM 599 C CA . GLN A 1 77 ? 2.483 1.689 12.595 1.00 97.69 77 GLN A CA 1
ATOM 600 C C . GLN A 1 77 ? 2.306 0.578 11.554 1.00 97.69 77 GLN A C 1
ATOM 602 O O . GLN A 1 77 ? 3.229 0.299 10.792 1.00 97.69 77 GLN A O 1
ATOM 607 N N . VAL A 1 78 ? 1.143 -0.076 11.525 1.00 97.69 78 VAL A N 1
ATOM 608 C CA . VAL A 1 78 ? 0.868 -1.188 10.607 1.00 97.69 78 VAL A CA 1
ATOM 609 C C . VAL A 1 78 ? 0.745 -0.693 9.168 1.00 97.69 78 VAL A C 1
ATOM 611 O O . VAL A 1 78 ? 1.338 -1.302 8.280 1.00 97.69 78 VAL A O 1
ATOM 614 N N . VAL A 1 79 ? 0.061 0.429 8.929 1.00 97.88 79 VAL A N 1
ATOM 615 C CA . VAL A 1 79 ? -0.021 1.069 7.608 1.00 97.88 79 VAL A CA 1
ATOM 616 C C . VAL A 1 79 ? 1.371 1.480 7.133 1.00 97.88 79 VAL A C 1
ATOM 618 O O . VAL A 1 79 ? 1.760 1.090 6.038 1.00 97.88 79 VAL A O 1
ATOM 621 N N . ALA A 1 80 ? 2.163 2.173 7.959 1.00 97.81 80 ALA A N 1
ATOM 622 C CA . ALA A 1 80 ? 3.515 2.592 7.588 1.00 97.81 80 ALA A CA 1
ATOM 623 C C . ALA A 1 80 ? 4.414 1.395 7.241 1.00 97.81 80 ALA A C 1
ATOM 625 O O . ALA A 1 80 ? 5.051 1.383 6.191 1.00 97.81 80 ALA A O 1
ATOM 626 N N . LYS A 1 81 ? 4.415 0.345 8.074 1.00 97.88 81 LYS A N 1
ATOM 627 C CA . LYS A 1 81 ? 5.164 -0.889 7.788 1.00 97.88 81 LYS A CA 1
ATOM 628 C C . LYS A 1 81 ? 4.692 -1.558 6.500 1.00 97.88 81 LYS A C 1
ATOM 630 O O . LYS A 1 81 ? 5.525 -1.981 5.710 1.00 97.88 81 LYS A O 1
ATOM 635 N N . THR A 1 82 ? 3.381 -1.632 6.275 1.00 97.56 82 THR A N 1
ATOM 636 C CA . THR A 1 82 ? 2.809 -2.222 5.056 1.00 97.56 82 THR A CA 1
ATOM 637 C C . THR A 1 82 ? 3.257 -1.444 3.821 1.00 97.56 82 THR A C 1
ATOM 639 O O . THR A 1 82 ? 3.763 -2.043 2.879 1.00 97.56 82 THR A O 1
ATOM 642 N N . VAL A 1 83 ? 3.138 -0.114 3.839 1.00 97.44 83 VAL A N 1
ATOM 643 C CA . VAL A 1 83 ? 3.533 0.766 2.728 1.00 97.44 83 VAL A CA 1
ATOM 644 C C . VAL A 1 83 ? 5.025 0.655 2.411 1.00 97.44 83 VAL A C 1
ATOM 646 O O . VAL A 1 83 ? 5.395 0.652 1.243 1.00 97.44 83 VAL A O 1
ATOM 649 N N . LEU A 1 84 ? 5.880 0.528 3.428 1.00 96.88 84 LEU A N 1
ATOM 650 C CA . LEU A 1 84 ? 7.326 0.409 3.231 1.00 96.88 84 LEU A CA 1
ATOM 651 C C . LEU A 1 84 ? 7.754 -0.993 2.775 1.00 96.88 84 LEU A C 1
ATOM 653 O O . LEU A 1 84 ? 8.692 -1.122 1.992 1.00 96.88 84 LEU A O 1
ATOM 657 N N . LEU A 1 85 ? 7.099 -2.054 3.246 1.00 96.94 85 LEU A N 1
ATOM 658 C CA . LEU A 1 85 ? 7.532 -3.426 2.959 1.00 96.94 85 LEU A CA 1
ATOM 659 C C . LEU A 1 85 ? 6.895 -4.012 1.693 1.00 96.94 85 LEU A C 1
ATOM 661 O O . LEU A 1 85 ? 7.550 -4.778 0.992 1.00 96.94 85 LEU A O 1
ATOM 665 N N . SER A 1 86 ? 5.656 -3.636 1.366 1.00 96.44 86 SER A N 1
ATOM 666 C CA . SER A 1 86 ? 4.918 -4.222 0.232 1.00 96.44 86 SER A CA 1
ATOM 667 C C . SER A 1 86 ? 5.524 -3.978 -1.156 1.00 96.44 86 SER A C 1
ATOM 669 O O . SER A 1 86 ? 5.351 -4.831 -2.020 1.00 96.44 86 SER A O 1
ATOM 671 N N . PRO A 1 87 ? 6.242 -2.869 -1.422 1.00 94.75 87 PRO A N 1
ATOM 672 C CA . PRO A 1 87 ? 6.891 -2.680 -2.718 1.00 94.75 87 PRO A CA 1
ATOM 673 C C . PRO A 1 87 ? 8.105 -3.588 -2.945 1.00 94.75 87 PRO A C 1
ATOM 675 O O . PRO A 1 87 ? 8.495 -3.794 -4.093 1.00 94.75 87 PRO A O 1
ATOM 678 N N . LEU A 1 88 ? 8.718 -4.136 -1.884 1.00 93.25 88 LEU A N 1
ATOM 679 C CA . LEU A 1 88 ? 9.971 -4.892 -2.002 1.00 93.25 88 LEU A CA 1
ATOM 680 C C . LEU A 1 88 ? 9.849 -6.106 -2.941 1.00 93.25 88 LEU A C 1
ATOM 682 O O . LEU A 1 88 ? 10.691 -6.219 -3.832 1.00 93.25 88 LEU A O 1
ATOM 686 N N . PRO A 1 89 ? 8.810 -6.965 -2.845 1.00 91.56 89 PRO A N 1
ATOM 687 C CA . PRO A 1 89 ? 8.645 -8.090 -3.765 1.00 91.56 89 PRO A CA 1
ATOM 688 C C . PRO A 1 89 ? 8.513 -7.665 -5.231 1.00 91.56 89 PRO A C 1
ATOM 690 O O . PRO A 1 89 ? 9.164 -8.247 -6.096 1.00 91.56 89 PRO A O 1
ATOM 693 N N . ALA A 1 90 ? 7.724 -6.626 -5.520 1.00 87.12 90 ALA A N 1
ATOM 694 C CA . ALA A 1 90 ? 7.529 -6.140 -6.887 1.00 87.12 90 ALA A CA 1
ATOM 695 C C . ALA A 1 90 ? 8.831 -5.602 -7.493 1.00 87.12 90 ALA A C 1
ATOM 697 O O . ALA A 1 90 ? 9.138 -5.847 -8.657 1.00 87.12 90 ALA A O 1
ATOM 698 N N . ILE A 1 91 ? 9.641 -4.931 -6.679 1.00 87.75 91 ILE A N 1
ATOM 699 C CA . ILE A 1 91 ? 10.936 -4.405 -7.102 1.00 87.75 91 ILE A CA 1
ATOM 700 C C . ILE A 1 91 ? 11.971 -5.506 -7.277 1.00 87.75 91 ILE A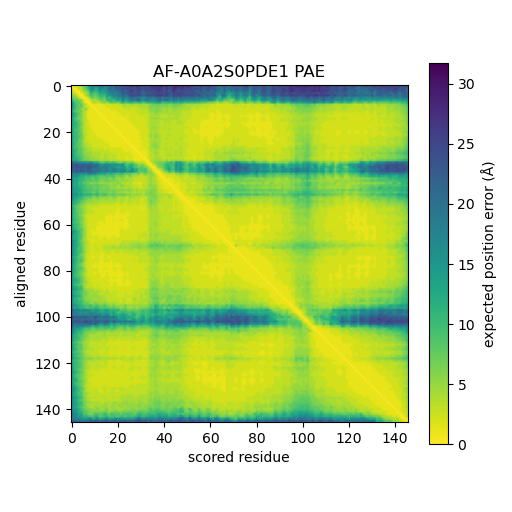 C 1
ATOM 702 O O . ILE A 1 91 ? 12.764 -5.436 -8.211 1.00 87.75 91 ILE A O 1
ATOM 706 N N . SER A 1 92 ? 11.958 -6.539 -6.434 1.00 87.06 92 SER A N 1
ATOM 707 C CA . SER A 1 92 ? 12.790 -7.722 -6.662 1.00 87.06 92 SER A CA 1
ATOM 708 C C . SER A 1 92 ? 12.456 -8.360 -8.010 1.00 87.06 92 SER A C 1
ATOM 710 O O . SER A 1 92 ? 13.358 -8.583 -8.810 1.00 87.06 92 SER A O 1
ATOM 712 N N . VAL A 1 93 ? 11.168 -8.568 -8.310 1.00 84.94 93 VAL A N 1
ATOM 713 C CA . VAL A 1 93 ? 10.726 -9.096 -9.614 1.00 84.94 93 VAL A CA 1
ATOM 714 C C . VAL A 1 93 ? 11.186 -8.194 -10.764 1.00 84.94 93 VAL A C 1
ATOM 716 O O . VAL A 1 93 ? 11.710 -8.694 -11.757 1.00 84.94 93 VAL A O 1
ATOM 719 N N . TYR A 1 94 ? 11.061 -6.873 -10.614 1.00 81.00 94 TYR A N 1
ATOM 720 C CA . TYR A 1 94 ? 11.535 -5.909 -11.607 1.00 81.00 94 TYR A CA 1
ATOM 721 C C . TYR A 1 94 ? 13.054 -5.983 -11.834 1.00 81.00 94 TYR A C 1
ATOM 723 O O . TYR A 1 94 ? 13.500 -6.010 -12.979 1.00 81.00 94 TYR A O 1
ATOM 731 N N . ALA A 1 95 ? 13.845 -6.060 -10.761 1.00 81.94 95 ALA A N 1
ATOM 732 C CA . ALA A 1 95 ? 15.306 -6.114 -10.817 1.00 81.94 95 ALA A CA 1
ATOM 733 C C . ALA A 1 95 ? 15.837 -7.418 -11.443 1.00 81.94 95 ALA A C 1
ATOM 735 O O . ALA A 1 95 ? 16.886 -7.411 -12.087 1.00 81.94 95 ALA A O 1
ATOM 736 N N . PHE A 1 96 ? 15.112 -8.531 -11.288 1.00 81.75 96 PHE A N 1
ATOM 737 C CA . PHE A 1 96 ? 15.457 -9.813 -11.913 1.00 81.75 96 PHE A CA 1
ATOM 738 C C . PHE A 1 96 ? 14.972 -9.947 -13.363 1.00 81.75 96 PHE A C 1
ATOM 740 O O . PHE A 1 96 ? 15.348 -10.901 -14.045 1.00 81.75 96 PHE A O 1
ATOM 747 N N . ASN A 1 97 ? 14.164 -9.012 -13.868 1.00 78.50 97 ASN A N 1
ATOM 748 C CA . ASN A 1 97 ? 13.740 -9.034 -15.261 1.00 78.50 97 ASN A CA 1
ATOM 749 C C . ASN A 1 97 ? 14.902 -8.606 -16.173 1.00 78.50 97 ASN A C 1
ATOM 751 O O . ASN A 1 97 ? 15.305 -7.444 -16.189 1.00 78.50 97 ASN A O 1
ATOM 755 N N . LEU A 1 98 ? 15.419 -9.554 -16.961 1.00 68.25 98 LEU A N 1
ATOM 756 C CA . LEU A 1 98 ? 16.555 -9.363 -17.875 1.00 68.25 98 LEU A CA 1
ATOM 757 C C . LEU A 1 98 ? 16.333 -8.239 -18.900 1.00 68.25 98 LEU A C 1
ATOM 759 O O . LEU A 1 98 ? 17.295 -7.636 -19.359 1.00 68.25 98 LEU A O 1
ATOM 763 N N . LYS A 1 99 ? 15.074 -7.921 -19.237 1.00 67.88 99 LYS A N 1
ATOM 764 C CA . LYS A 1 99 ? 14.739 -6.810 -20.144 1.00 67.88 99 LYS A CA 1
ATOM 765 C C . LYS A 1 99 ? 14.960 -5.425 -19.522 1.00 67.88 99 LYS A C 1
ATOM 767 O O . LYS A 1 99 ? 15.009 -4.445 -20.253 1.00 67.88 99 LYS A O 1
ATOM 772 N N . SER A 1 100 ? 15.073 -5.350 -18.198 1.00 64.38 100 SER A N 1
ATOM 773 C CA . SER A 1 100 ? 15.185 -4.113 -17.416 1.00 64.38 100 SER A CA 1
ATOM 774 C C . SER A 1 100 ? 16.628 -3.799 -16.988 1.00 64.38 100 SER A C 1
ATOM 776 O O . SER A 1 100 ? 16.851 -2.845 -16.240 1.00 64.38 100 SER A O 1
ATOM 778 N N . GLN A 1 101 ? 17.602 -4.626 -17.392 1.00 62.47 101 GLN A N 1
ATOM 779 C CA . GLN A 1 101 ? 19.000 -4.547 -16.956 1.00 62.47 101 GLN A CA 1
ATOM 780 C C . GLN A 1 101 ? 19.809 -3.515 -17.751 1.00 62.47 101 GLN A C 1
ATOM 782 O O . GLN A 1 101 ? 20.664 -3.867 -18.555 1.00 62.47 101 GLN A O 1
ATOM 787 N N . ASP A 1 102 ? 19.563 -2.232 -17.485 1.00 61.31 102 ASP A N 1
ATOM 788 C CA . ASP A 1 102 ? 20.454 -1.144 -17.907 1.00 61.31 102 ASP A CA 1
ATOM 789 C C . ASP A 1 102 ? 21.540 -0.849 -16.855 1.00 61.31 102 ASP A C 1
ATOM 791 O O . ASP A 1 102 ? 21.399 -1.158 -15.668 1.00 61.31 102 ASP A O 1
ATOM 795 N N . PHE A 1 103 ? 22.622 -0.181 -17.278 1.00 55.38 103 PHE A N 1
ATOM 796 C CA . PHE A 1 103 ? 23.804 0.177 -16.467 1.00 55.38 103 PHE A CA 1
ATOM 797 C C . PHE A 1 103 ? 23.502 0.958 -15.164 1.00 55.38 103 PHE A C 1
ATOM 799 O O . PHE A 1 103 ? 24.372 1.083 -14.304 1.00 55.38 103 PHE A O 1
ATOM 806 N N . SER A 1 104 ? 22.278 1.470 -14.984 1.00 70.19 104 SER A N 1
ATOM 807 C CA . SER A 1 104 ? 21.814 2.205 -13.797 1.00 70.19 104 SER A CA 1
ATOM 808 C C . SER A 1 104 ? 20.737 1.464 -12.985 1.00 70.19 104 SER A C 1
ATOM 810 O O . SER A 1 104 ? 19.961 2.093 -12.258 1.00 70.19 104 SER A O 1
ATOM 812 N N . LEU A 1 105 ? 20.691 0.127 -13.063 1.00 73.38 105 LEU A N 1
ATOM 813 C CA . LEU A 1 105 ? 19.659 -0.712 -12.436 1.00 73.38 105 LEU A CA 1
ATOM 814 C C . LEU A 1 105 ? 19.406 -0.379 -10.958 1.00 73.38 105 LEU A C 1
ATOM 816 O O . LEU A 1 105 ? 18.252 -0.258 -10.552 1.00 73.38 105 LEU A O 1
ATOM 820 N N . LEU A 1 106 ? 20.453 -0.156 -10.159 1.00 77.44 106 LEU A N 1
ATOM 821 C CA . LEU A 1 106 ? 20.311 0.170 -8.735 1.00 77.44 106 LEU A CA 1
ATOM 822 C C . LEU A 1 106 ? 19.636 1.533 -8.510 1.00 77.44 106 LEU A C 1
ATOM 824 O O . LEU A 1 106 ? 18.734 1.643 -7.680 1.00 77.44 106 LEU A O 1
ATOM 828 N N . PHE A 1 107 ? 20.011 2.557 -9.281 1.00 81.19 107 PHE A N 1
ATOM 829 C CA . PHE A 1 107 ? 19.392 3.881 -9.190 1.00 81.19 107 PHE A CA 1
ATOM 830 C C . PHE A 1 107 ? 17.921 3.838 -9.621 1.00 81.19 107 PHE A C 1
ATOM 832 O O . PHE A 1 107 ? 17.056 4.357 -8.917 1.00 81.19 107 PHE A O 1
ATOM 839 N N . ASN A 1 108 ? 17.613 3.153 -10.725 1.00 82.56 108 ASN A N 1
ATOM 840 C CA . ASN A 1 108 ? 16.240 3.008 -11.207 1.00 82.56 108 ASN A CA 1
ATOM 841 C C . ASN A 1 108 ? 15.363 2.190 -10.236 1.00 82.56 108 ASN A C 1
ATOM 843 O O . ASN A 1 108 ? 14.197 2.516 -10.017 1.00 82.56 108 ASN A O 1
ATOM 847 N N . THR A 1 109 ? 15.936 1.170 -9.594 1.00 84.88 109 THR A N 1
ATOM 848 C CA . THR A 1 109 ? 15.285 0.353 -8.555 1.00 84.88 109 THR A CA 1
ATOM 849 C C . THR A 1 109 ? 14.910 1.206 -7.341 1.00 84.88 109 THR A C 1
ATOM 851 O O . THR A 1 109 ? 13.748 1.217 -6.932 1.00 84.88 109 THR A O 1
ATOM 854 N N . ILE A 1 110 ? 15.862 1.976 -6.797 1.00 89.19 110 ILE A N 1
ATOM 855 C CA . ILE A 1 110 ? 15.617 2.872 -5.654 1.00 89.19 110 ILE A CA 1
ATOM 856 C C . ILE A 1 110 ? 14.601 3.951 -6.024 1.00 89.19 110 ILE A C 1
ATOM 858 O O . ILE A 1 110 ? 13.658 4.199 -5.274 1.00 89.19 110 ILE A O 1
ATOM 862 N N . PHE A 1 111 ? 14.754 4.570 -7.195 1.00 88.00 111 PHE A N 1
ATOM 863 C CA . PHE A 1 111 ? 13.822 5.586 -7.665 1.00 88.00 111 PHE A CA 1
ATOM 864 C C . PHE A 1 111 ? 12.401 5.026 -7.797 1.00 88.00 111 PHE A C 1
ATOM 866 O O . PHE A 1 111 ? 11.446 5.656 -7.352 1.00 88.00 111 PHE A O 1
ATOM 873 N N . SER A 1 112 ? 12.253 3.818 -8.346 1.00 88.62 112 SER A N 1
ATOM 874 C CA . SER A 1 112 ? 10.951 3.155 -8.476 1.00 88.62 112 SER A CA 1
ATOM 875 C C . SER A 1 112 ? 10.345 2.809 -7.114 1.00 88.62 112 SER A C 1
ATOM 877 O O . SER A 1 112 ? 9.149 3.004 -6.925 1.00 88.62 112 SER A O 1
ATOM 879 N N . TYR A 1 113 ? 11.156 2.395 -6.134 1.00 92.31 113 TYR A N 1
ATOM 880 C CA . TYR A 1 113 ? 10.694 2.201 -4.755 1.00 92.31 113 TYR A CA 1
ATOM 881 C C . TYR A 1 113 ? 10.118 3.482 -4.159 1.00 92.31 113 TYR A C 1
ATOM 883 O O . TYR A 1 113 ? 8.972 3.504 -3.706 1.00 92.31 113 TYR A O 1
ATOM 891 N N . VAL A 1 114 ? 10.901 4.562 -4.194 1.00 92.25 114 VAL A N 1
ATOM 892 C CA . VAL A 1 114 ? 10.498 5.863 -3.649 1.00 92.25 114 VAL A CA 1
ATOM 893 C C . VAL A 1 114 ? 9.243 6.370 -4.358 1.00 92.25 114 VAL A C 1
ATOM 895 O O . VAL A 1 114 ? 8.319 6.849 -3.703 1.00 92.25 114 VAL A O 1
ATOM 898 N N . TRP A 1 115 ? 9.172 6.199 -5.679 1.00 90.56 115 TRP A N 1
ATOM 899 C CA . TRP A 1 115 ? 8.010 6.573 -6.476 1.00 90.56 115 TRP A CA 1
ATOM 900 C C . TRP A 1 115 ? 6.739 5.840 -6.032 1.00 90.56 115 TRP A C 1
ATOM 902 O O . TRP A 1 115 ? 5.726 6.482 -5.756 1.00 90.56 115 TRP A O 1
ATOM 912 N N . ILE A 1 116 ? 6.795 4.512 -5.889 1.00 92.50 116 ILE A N 1
ATOM 913 C CA . ILE A 1 116 ? 5.652 3.700 -5.450 1.00 92.50 116 ILE A CA 1
ATOM 914 C C . ILE A 1 116 ? 5.157 4.148 -4.073 1.00 92.50 116 ILE A C 1
ATOM 916 O O . ILE A 1 116 ? 3.952 4.324 -3.865 1.00 92.50 116 ILE A O 1
ATOM 920 N N . VAL A 1 117 ? 6.083 4.354 -3.136 1.00 94.75 117 VAL A N 1
ATOM 921 C CA . VAL A 1 117 ? 5.749 4.770 -1.772 1.00 94.75 117 VAL A CA 1
ATOM 922 C C . VAL A 1 117 ? 5.078 6.145 -1.774 1.00 94.75 117 VAL A C 1
ATOM 924 O O . VAL A 1 117 ? 3.998 6.293 -1.199 1.00 94.75 117 VAL A O 1
ATOM 927 N N . LEU A 1 118 ? 5.676 7.136 -2.441 1.00 92.25 118 LEU A N 1
ATOM 928 C CA . LEU A 1 118 ? 5.204 8.522 -2.402 1.00 92.25 118 LEU A CA 1
ATOM 929 C C . LEU A 1 118 ? 3.942 8.760 -3.235 1.00 92.25 118 LEU A C 1
ATOM 931 O O . LEU A 1 118 ? 3.039 9.453 -2.777 1.00 92.25 118 LEU A O 1
ATOM 935 N N . PHE A 1 119 ? 3.851 8.203 -4.442 1.00 88.69 119 PHE A N 1
ATOM 936 C CA . PHE A 1 119 ? 2.772 8.547 -5.373 1.00 88.69 119 PHE A CA 1
ATOM 937 C C . PHE A 1 119 ? 1.608 7.559 -5.345 1.00 88.69 119 PHE A C 1
ATOM 939 O O . PHE A 1 119 ? 0.460 7.974 -5.494 1.00 88.69 119 PHE A O 1
ATOM 946 N N . HIS A 1 120 ? 1.866 6.268 -5.117 1.00 91.44 120 HIS A N 1
ATOM 947 C CA . HIS A 1 120 ? 0.807 5.253 -5.143 1.00 91.44 120 HIS A CA 1
ATOM 948 C C . HIS A 1 120 ? 0.301 4.868 -3.759 1.00 91.44 120 HIS A C 1
ATOM 950 O O . HIS A 1 120 ? -0.875 4.549 -3.624 1.00 91.44 120 HIS A O 1
ATOM 956 N N . CYS A 1 121 ? 1.143 4.920 -2.725 1.00 94.69 121 CYS A N 1
ATOM 957 C CA . CYS A 1 121 ? 0.762 4.440 -1.395 1.00 94.69 121 CYS A CA 1
ATOM 958 C C . CYS A 1 121 ? 0.455 5.561 -0.396 1.00 94.69 121 CYS A C 1
ATOM 960 O O . CYS A 1 121 ? -0.455 5.409 0.419 1.00 94.69 121 CYS A O 1
ATOM 962 N N . PHE A 1 122 ? 1.177 6.685 -0.448 1.00 94.81 122 PHE A N 1
ATOM 963 C CA . PHE A 1 122 ? 1.061 7.755 0.548 1.00 94.81 122 PHE A CA 1
ATOM 964 C C . PHE A 1 122 ? -0.336 8.386 0.599 1.00 94.81 122 PHE A C 1
ATOM 966 O O . PHE A 1 122 ? -0.910 8.529 1.682 1.00 94.81 122 PHE A O 1
ATOM 973 N N . ILE A 1 123 ? -0.904 8.737 -0.561 1.00 94.25 123 ILE A N 1
ATOM 974 C CA . ILE A 1 123 ? -2.235 9.356 -0.633 1.00 94.25 123 ILE A CA 1
ATOM 975 C C . ILE A 1 123 ? -3.307 8.387 -0.096 1.00 94.25 123 ILE A C 1
ATOM 977 O O . ILE A 1 123 ? -3.999 8.761 0.855 1.00 94.25 123 ILE A O 1
ATOM 981 N N . PRO A 1 124 ? -3.421 7.133 -0.586 1.00 96.00 124 PRO A N 1
ATOM 982 C CA . PRO A 1 124 ? -4.361 6.163 -0.022 1.00 96.00 124 PRO A CA 1
ATOM 983 C C . PRO A 1 124 ? -4.193 5.912 1.477 1.00 96.00 124 PRO A C 1
ATOM 985 O O . PRO A 1 124 ? -5.181 5.899 2.211 1.00 96.00 124 PRO A O 1
ATOM 988 N N . ALA A 1 125 ? -2.951 5.755 1.945 1.00 97.44 125 ALA A N 1
ATOM 989 C CA . ALA A 1 125 ? -2.653 5.548 3.357 1.00 97.44 125 ALA A CA 1
ATOM 990 C C . ALA A 1 125 ? -3.155 6.716 4.216 1.00 97.44 125 ALA A C 1
ATOM 992 O O . ALA A 1 125 ? 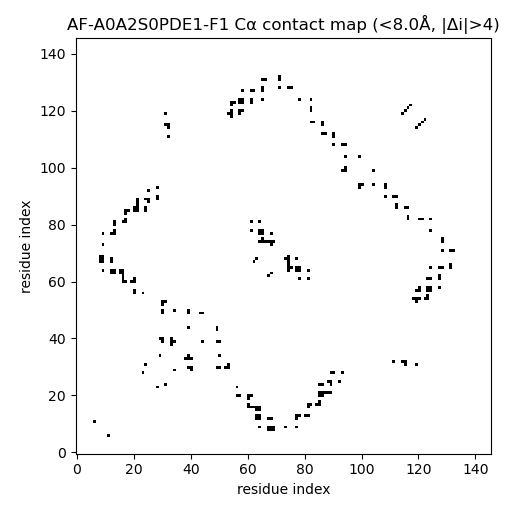-3.792 6.502 5.248 1.00 97.44 125 ALA A O 1
ATOM 993 N N . THR A 1 126 ? -2.915 7.949 3.766 1.00 97.38 126 THR A N 1
ATOM 994 C CA . THR A 1 126 ? -3.346 9.160 4.472 1.00 97.38 126 THR A CA 1
ATOM 995 C C . THR A 1 126 ? -4.867 9.251 4.532 1.00 97.38 126 THR A C 1
ATOM 997 O O . THR A 1 126 ? -5.415 9.471 5.611 1.00 97.38 126 THR A O 1
ATOM 1000 N N . ILE A 1 127 ? -5.563 9.013 3.414 1.00 97.62 127 ILE A N 1
ATOM 1001 C CA . ILE A 1 127 ? -7.034 9.036 3.367 1.00 97.62 127 ILE A CA 1
ATOM 1002 C C . ILE A 1 127 ? -7.620 8.030 4.368 1.00 97.62 127 ILE A C 1
ATOM 1004 O O . ILE A 1 127 ? -8.505 8.381 5.148 1.00 97.62 127 ILE A O 1
ATOM 1008 N N . LEU A 1 128 ? -7.106 6.797 4.393 1.00 97.88 128 LEU A N 1
ATOM 1009 C CA . LEU A 1 128 ? -7.594 5.754 5.299 1.00 97.88 128 LEU A CA 1
ATOM 1010 C C . LEU A 1 128 ? -7.336 6.083 6.772 1.00 97.88 128 LEU A C 1
ATOM 1012 O O . LEU A 1 128 ? -8.213 5.871 7.611 1.00 97.88 128 LEU A O 1
ATOM 1016 N N . LEU A 1 129 ? -6.158 6.616 7.103 1.00 97.81 129 LEU A N 1
ATOM 1017 C CA . LEU A 1 129 ? -5.831 7.006 8.476 1.00 97.81 129 LEU A CA 1
ATOM 1018 C C . LEU A 1 129 ? -6.692 8.180 8.956 1.00 97.81 129 LEU A C 1
ATOM 1020 O O . LEU A 1 129 ? -7.177 8.148 10.088 1.00 97.81 129 LEU A O 1
ATOM 1024 N N . VAL A 1 130 ? -6.941 9.173 8.096 1.00 97.94 130 VAL A N 1
ATOM 1025 C CA . VAL A 1 130 ? -7.855 10.288 8.392 1.00 97.94 130 VAL A CA 1
ATOM 1026 C C . VAL A 1 130 ? -9.280 9.777 8.596 1.00 97.94 130 VAL A C 1
ATOM 1028 O O . VAL A 1 130 ? -9.919 10.140 9.583 1.00 97.94 130 VAL A O 1
ATOM 1031 N N . ALA A 1 131 ? -9.763 8.887 7.724 1.00 97.56 131 ALA A N 1
ATOM 1032 C CA . ALA A 1 131 ? -11.083 8.278 7.866 1.00 97.56 131 ALA A CA 1
ATOM 1033 C C . ALA A 1 131 ? -11.206 7.509 9.190 1.00 97.56 131 ALA A C 1
ATOM 1035 O O . ALA A 1 131 ? -12.162 7.702 9.940 1.00 97.56 131 ALA A O 1
ATOM 1036 N N . ARG A 1 132 ? -10.204 6.692 9.537 1.00 96.38 132 ARG A N 1
ATOM 1037 C CA . ARG A 1 132 ? -10.175 5.965 10.811 1.00 96.38 132 ARG A CA 1
ATOM 1038 C C . ARG A 1 132 ? -10.182 6.914 12.012 1.00 96.38 132 ARG A C 1
ATOM 1040 O O . ARG A 1 132 ? -10.911 6.668 12.973 1.00 96.38 132 ARG A O 1
ATOM 1047 N N . PHE A 1 133 ? -9.406 7.995 11.962 1.00 96.81 133 PHE A N 1
ATOM 1048 C CA . PHE A 1 133 ? -9.386 9.009 13.016 1.00 96.81 133 PHE A CA 1
ATOM 1049 C C . PHE A 1 133 ? -10.755 9.682 13.187 1.00 96.81 133 PHE A C 1
ATOM 1051 O O . PHE A 1 133 ? -11.241 9.803 14.311 1.00 96.81 133 PHE A O 1
ATOM 1058 N N . ALA A 1 134 ? -11.405 10.062 12.083 1.00 96.88 134 ALA A N 1
ATOM 1059 C CA . ALA A 1 134 ? -12.736 10.662 12.101 1.00 96.88 134 ALA A CA 1
ATOM 1060 C C . ALA A 1 134 ? -13.781 9.721 12.725 1.00 96.88 134 ALA A C 1
ATOM 1062 O O . ALA A 1 134 ? -14.536 10.141 13.601 1.00 96.88 134 ALA A O 1
ATOM 1063 N N . ILE A 1 135 ? -13.771 8.436 12.347 1.00 96.00 135 ILE A N 1
ATOM 1064 C CA . ILE A 1 135 ? -14.666 7.421 12.922 1.00 96.00 135 ILE A CA 1
ATOM 1065 C C . ILE A 1 135 ? -14.409 7.252 14.421 1.00 96.00 135 ILE A C 1
ATOM 1067 O O . ILE A 1 135 ? -15.351 7.238 15.208 1.00 96.00 135 ILE A O 1
ATOM 1071 N N . GLN A 1 136 ? -13.146 7.162 14.842 1.00 93.06 136 GLN A N 1
ATOM 1072 C CA . GLN A 1 136 ? -12.818 7.011 16.259 1.00 93.06 136 GLN A CA 1
ATOM 1073 C C . GLN A 1 136 ? -13.270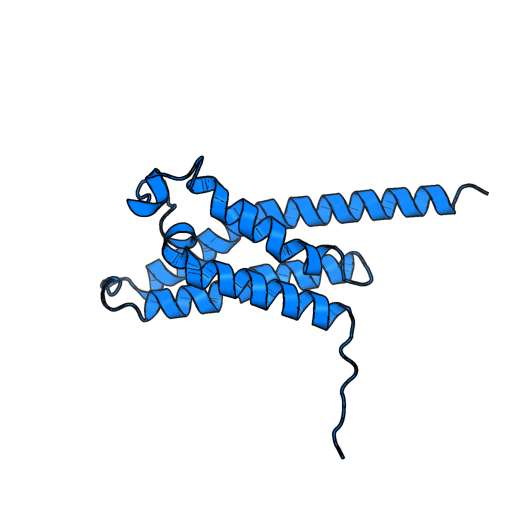 8.225 17.083 1.00 93.06 136 GLN A C 1
ATOM 1075 O O . GLN A 1 136 ? -13.808 8.056 18.175 1.00 93.06 136 GLN A O 1
ATOM 1080 N N . ARG A 1 137 ? -13.105 9.442 16.551 1.00 94.38 137 ARG A N 1
ATOM 1081 C CA . ARG A 1 137 ? -13.586 10.668 17.199 1.00 94.38 137 ARG A CA 1
ATOM 1082 C C . ARG A 1 137 ? -15.110 10.683 17.324 1.00 94.38 137 ARG A C 1
ATOM 1084 O O . ARG A 1 137 ? -15.619 11.013 18.389 1.00 94.38 137 ARG A O 1
ATOM 1091 N N . LEU A 1 138 ? -15.828 10.283 16.274 1.00 94.88 138 LEU A N 1
ATOM 1092 C CA . LEU A 1 138 ? -17.289 10.188 16.295 1.00 94.88 138 LEU A CA 1
ATOM 1093 C C . LEU A 1 138 ? -17.776 9.188 17.355 1.00 94.88 138 LEU A C 1
ATOM 1095 O O . LEU A 1 138 ? -18.674 9.501 18.129 1.00 94.88 138 LEU A O 1
ATOM 1099 N N . LEU A 1 139 ? -17.154 8.007 17.423 1.00 92.81 139 LEU A N 1
ATOM 1100 C CA . LEU A 1 139 ? -17.505 6.975 18.402 1.00 92.81 139 LEU A CA 1
ATOM 1101 C C . LEU A 1 139 ? -17.253 7.421 19.847 1.00 92.81 139 LEU A C 1
ATOM 1103 O O . LEU A 1 139 ? -18.029 7.064 20.730 1.00 92.81 139 LEU A O 1
ATOM 1107 N N . ASN A 1 140 ? -16.193 8.195 20.092 1.00 92.69 140 ASN A N 1
ATOM 1108 C CA . ASN A 1 140 ? -15.925 8.754 21.417 1.00 92.69 140 ASN A CA 1
ATOM 1109 C C . ASN A 1 140 ? -17.001 9.771 21.821 1.00 92.69 140 ASN A C 1
ATOM 1111 O O . ASN A 1 140 ? -17.547 9.651 22.911 1.00 92.69 140 ASN A O 1
ATOM 1115 N N . ASN A 1 141 ? -17.377 10.686 20.921 1.00 93.62 141 ASN A N 1
ATOM 1116 C CA . ASN A 1 141 ? -18.427 11.673 21.194 1.00 93.62 141 ASN A CA 1
ATOM 1117 C C . ASN A 1 141 ? -19.775 11.016 21.541 1.00 93.62 141 ASN A C 1
ATOM 1119 O O . ASN A 1 141 ? -20.480 11.498 22.418 1.00 93.62 141 ASN A O 1
ATOM 1123 N N . ILE A 1 142 ? -20.135 9.914 20.868 1.00 93.50 142 ILE A N 1
ATOM 1124 C CA . ILE A 1 142 ? -21.383 9.180 21.146 1.00 93.50 142 ILE A CA 1
ATOM 1125 C C . ILE A 1 142 ? -21.350 8.534 22.538 1.00 93.50 142 ILE A C 1
ATOM 1127 O O . ILE A 1 142 ? -22.364 8.504 23.221 1.00 93.50 142 ILE A O 1
ATOM 1131 N N . ARG A 1 143 ? -20.193 8.024 22.982 1.00 89.81 143 ARG A N 1
ATOM 1132 C CA . ARG A 1 143 ? -20.049 7.398 24.310 1.00 89.81 143 ARG A CA 1
ATOM 1133 C C . ARG A 1 143 ? -20.104 8.393 25.467 1.00 89.81 143 ARG A C 1
ATOM 1135 O O . ARG A 1 143 ? -20.362 7.980 26.590 1.00 89.81 143 ARG A O 1
ATOM 1142 N N . GLU A 1 144 ? -19.809 9.660 25.203 1.00 88.12 144 GLU A N 1
ATOM 1143 C CA . GLU A 1 144 ? -19.837 10.738 26.196 1.00 88.12 144 GLU A CA 1
ATOM 1144 C C . GLU A 1 144 ? -21.232 11.362 26.363 1.00 88.12 144 GLU A C 1
ATOM 1146 O O . GLU A 1 144 ? -21.426 12.172 27.267 1.00 88.12 144 GLU A O 1
ATOM 1151 N N . GLN A 1 145 ? -22.206 10.992 25.523 1.00 79.12 145 GLN A N 1
ATOM 1152 C CA . GLN A 1 145 ? -23.601 11.392 25.697 1.00 79.12 145 GLN A CA 1
ATOM 1153 C C . GLN A 1 145 ? -24.293 10.416 26.672 1.00 79.12 145 GLN A C 1
ATOM 1155 O O . GLN A 1 145 ? -24.379 9.230 26.348 1.00 79.12 145 GLN A O 1
ATOM 1160 N N . PRO A 1 146 ? -24.708 10.883 27.867 1.00 63.84 146 PRO A N 1
ATOM 1161 C CA . PRO A 1 146 ? -25.312 10.051 28.909 1.00 63.84 146 PRO A CA 1
ATOM 1162 C C . PRO A 1 146 ? -26.717 9.551 28.560 1.00 63.84 146 PRO A C 1
ATOM 1164 O O . PRO A 1 146 ? -27.440 10.257 27.817 1.00 63.84 146 PRO A O 1
#